Protein 2PST (pdb70)

B-factor: mean 23.34, std 6.83, range [14.38, 60.66]

Radius of gyration: 12.36 Å; Cα contacts (8 Å, |Δi|>4): 95; chains: 1; bounding box: 24×24×34 Å

Nearest PDB structures (foldseek):
  2pst-assembly1_X  TM=1.017E+00  e=8.163E-11  Pseudomonas aeruginosa PAO1
  5ja2-assembly1_B  TM=9.821E-01  e=1.993E-09  Pseudomonas aeruginosa PAO1
  6ea3-assembly1_A  TM=9.391E-01  e=5.695E-06  Thermobifida fusca YX
  5u89-assembly1_B  TM=9.452E-01  e=2.904E-05  Geobacillus sp. Y4.1MC1
  5wmm-assembly1_B  TM=9.212E-01  e=2.406E-05  Micromonospora sp. ML1

Structure (mmCIF, N/CA/C/O backbone):
data_2PST
#
_entry.id   2PST
#
_cell.length_a   51.543
_cell.length_b   51.543
_cell.length_c   32.595
_cell.angle_alpha   90.000
_cell.angle_beta   90.000
_cell.angle_gamma   90.000
#
_symmetry.space_group_name_H-M   'P 41'
#
loop_
_entity.id
_entity.type
_entity.pdbx_description
1 polymer 'Hypothetical protein PA2412'
2 water water
#
loop_
_atom_site.group_PDB
_atom_site.id
_atom_site.type_symbol
_atom_site.label_atom_id
_atom_site.label_alt_id
_atom_site.label_comp_id
_atom_site.label_asym_id
_atom_site.label_entity_id
_atom_site.label_seq_id
_atom_site.pdbx_PDB_ins_code
_atom_site.Cartn_x
_atom_site.Cartn_y
_atom_site.Cartn_z
_atom_site.occupancy
_atom_site.B_iso_or_equiv
_atom_site.auth_seq_id
_atom_site.auth_comp_id
_atom_site.auth_asym_id
_atom_site.auth_atom_id
_atom_site.pdbx_PDB_model_num
ATOM 1 N N . ASP A 1 10 ? 9.817 36.823 37.781 1.00 38.16 8 ASP X N 1
ATOM 2 C CA . ASP A 1 10 ? 9.141 38.073 37.325 1.00 37.82 8 ASP X CA 1
ATOM 3 C C . ASP A 1 10 ? 9.656 39.327 38.029 1.00 37.70 8 ASP X C 1
ATOM 4 O O . ASP A 1 10 ? 9.786 39.383 39.261 1.00 38.32 8 ASP X O 1
ATOM 6 N N . ASP A 1 11 ? 9.947 40.322 37.201 1.00 37.04 9 ASP X N 1
ATOM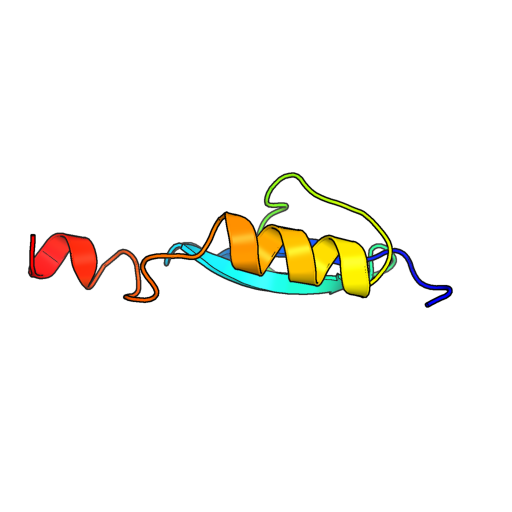 7 C CA . ASP A 1 11 ? 10.394 41.652 37.585 1.00 36.14 9 ASP X CA 1
ATOM 8 C C . ASP A 1 11 ? 10.394 42.445 36.283 1.00 34.50 9 ASP X C 1
ATOM 9 O O . ASP A 1 11 ? 10.304 43.684 36.235 0.00 35.33 9 ASP X O 1
ATOM 14 N N . ILE A 1 12 ? 10.335 41.681 35.194 1.00 31.91 10 ILE X N 1
ATOM 15 C CA . ILE A 1 12 ? 10.361 42.240 33.854 1.00 29.98 10 ILE X CA 1
ATOM 16 C C . ILE A 1 12 ? 8.965 42.219 33.232 1.00 28.27 10 ILE X C 1
ATOM 17 O O . ILE A 1 12 ? 8.288 41.186 33.216 1.00 27.63 10 ILE X O 1
ATOM 22 N N . GLN A 1 13 ? 8.547 43.376 32.734 1.00 26.64 11 GLN X N 1
ATOM 23 C CA . GLN A 1 13 ? 7.334 43.481 31.942 1.00 25.13 11 GLN X CA 1
ATOM 24 C C . GLN A 1 13 ? 7.608 42.950 30.536 1.00 23.94 11 GLN X C 1
ATOM 25 O O . GLN A 1 13 ? 8.554 43.385 29.871 1.00 23.07 11 GLN X O 1
ATOM 31 N N . PHE A 1 14 ? 6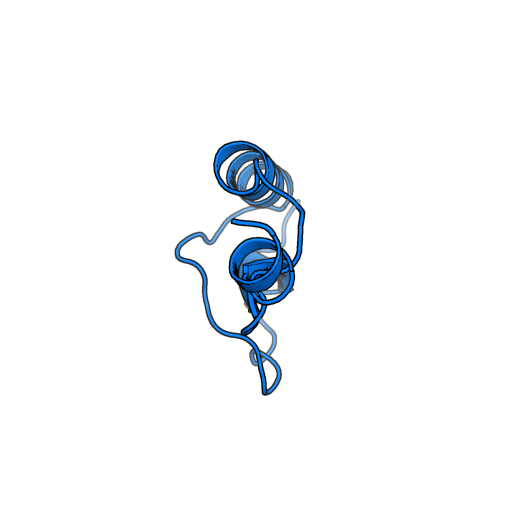.777 41.997 30.112 1.00 22.57 12 PHE X N 1
ATOM 32 C CA . PHE A 1 14 ? 6.792 41.473 28.757 1.00 21.21 12 PHE X CA 1
ATOM 33 C C . PHE A 1 14 ? 5.602 41.975 27.971 1.00 20.27 12 PHE X C 1
ATOM 34 O O . PHE A 1 14 ? 4.615 42.435 28.547 1.00 20.45 12 PHE X O 1
ATOM 42 N N . GLN A 1 15 ? 5.707 41.884 26.654 1.00 19.83 13 GLN X N 1
ATOM 43 C CA . GLN A 1 15 ? 4.583 42.095 25.760 1.00 19.26 13 GLN X CA 1
ATOM 44 C C . GLN A 1 15 ? 4.372 40.795 25.022 1.00 18.61 13 GLN X C 1
ATOM 45 O O . GLN A 1 15 ? 5.352 40.167 24.609 1.00 18.01 13 GLN X O 1
ATOM 51 N N . VAL A 1 16 ? 3.114 40.397 24.845 1.00 17.49 14 VAL X N 1
ATOM 52 C CA . VAL A 1 16 ? 2.800 39.298 23.917 1.00 16.95 14 VAL X CA 1
ATOM 53 C C . VAL A 1 16 ? 2.893 39.854 22.507 1.00 16.66 14 VAL X C 1
ATOM 54 O O . VAL A 1 16 ? 2.340 40.920 22.226 1.00 16.80 14 VAL X O 1
ATOM 58 N N . VAL A 1 17 ? 3.603 39.147 21.636 1.00 16.33 15 VAL X N 1
ATOM 59 C CA . VAL A 1 17 ? 3.769 39.595 20.256 1.00 16.82 15 VAL X CA 1
ATOM 60 C C . VAL A 1 17 ? 3.269 38.508 19.316 1.00 16.96 15 VAL X C 1
ATOM 61 O O . VAL A 1 17 ? 3.237 37.329 19.693 1.00 17.65 15 VAL X O 1
ATOM 65 N N . VAL A 1 18 ? 2.848 38.920 18.124 1.00 16.23 16 VAL X N 1
ATOM 66 C CA . VAL A 1 18 ? 2.248 38.013 17.131 1.00 17.21 16 VAL X CA 1
ATOM 67 C C . VAL A 1 18 ? 2.837 38.345 15.753 1.00 17.69 16 VAL X C 1
ATOM 68 O O . VAL A 1 18 ? 3.103 39.526 15.455 1.00 16.74 16 VAL X O 1
ATOM 72 N N . ASN A 1 19 ? 3.093 37.301 14.957 1.00 17.82 17 ASN X N 1
ATOM 73 C CA . ASN A 1 19 ? 3.611 37.477 13.603 1.00 18.16 17 ASN X CA 1
ATOM 74 C C . ASN A 1 19 ? 2.499 37.352 12.550 1.00 18.46 17 ASN X C 1
ATOM 75 O O . ASN A 1 19 ? 1.321 37.259 12.890 1.00 18.12 17 ASN X O 1
ATOM 80 N N . HIS A 1 20 ? 2.864 37.347 11.272 1.00 19.03 18 HIS X N 1
ATOM 81 C CA . HIS A 1 20 ? 1.864 37.309 10.208 1.00 19.81 18 HIS X CA 1
ATOM 82 C C . HIS A 1 20 ? 1.210 35.918 10.038 1.00 19.70 18 HIS X C 1
ATOM 83 O O . HIS A 1 20 ? 0.177 35.779 9.377 1.00 20.23 18 HIS X O 1
ATOM 90 N N . GLU A 1 21 ? 1.799 34.900 10.657 1.00 19.20 19 GLU X N 1
ATOM 91 C CA . GLU A 1 21 ? 1.192 33.561 10.701 1.00 19.55 19 GLU X CA 1
ATOM 92 C C . GLU A 1 21 ? 0.317 33.325 11.943 1.00 19.03 19 GLU X C 1
ATOM 93 O O . GLU A 1 21 ? -0.145 32.202 12.191 1.00 18.15 19 GLU X O 1
ATOM 99 N N . GLU A 1 22 ? 0.062 34.396 12.688 1.00 18.76 20 GLU X N 1
ATOM 100 C CA . GLU A 1 22 ? -0.734 34.332 13.902 1.00 20.76 20 GLU X CA 1
ATOM 101 C C . GLU A 1 22 ? -0.146 33.291 14.882 1.00 19.97 20 GLU X C 1
ATOM 102 O O . GLU A 1 22 ? -0.851 32.475 15.480 1.00 20.47 20 GLU X O 1
ATOM 108 N N . GLN A 1 23 ? 1.184 33.350 15.011 1.00 19.45 21 GLN X N 1
ATOM 109 C CA . GLN A 1 23 ? 1.958 32.641 16.021 1.00 19.02 21 GLN X CA 1
ATOM 110 C C . GLN A 1 23 ? 2.399 33.657 17.072 1.00 19.09 21 GLN X C 1
ATOM 111 O O . GLN A 1 23 ? 2.685 34.808 16.733 1.00 19.20 21 GLN X O 1
ATOM 117 N N . TYR A 1 24 ? 2.481 33.221 18.327 1.00 18.75 22 TYR X N 1
ATOM 118 C CA . TYR A 1 24 ? 2.676 34.142 19.453 1.00 18.40 22 TYR X CA 1
ATOM 119 C C . TYR A 1 24 ? 3.979 33.881 20.171 1.00 18.46 22 TYR X C 1
ATOM 120 O O . TYR A 1 24 ? 4.444 32.736 20.269 1.00 17.24 22 TYR X O 1
ATOM 129 N N . SER A 1 25 ? 4.553 34.950 20.700 1.00 17.74 23 SER X N 1
ATOM 130 C CA . SER A 1 25 ? 5.699 34.824 21.581 1.00 18.48 23 SER X CA 1
ATOM 131 C C . SER A 1 25 ? 5.616 35.905 22.664 1.00 18.20 23 SER X C 1
ATOM 132 O O . SER A 1 25 ? 4.679 36.716 22.682 1.00 16.98 23 SER X O 1
ATOM 135 N N . ILE A 1 26 ? 6.568 35.884 23.584 1.00 18.14 24 ILE X N 1
ATOM 136 C CA . ILE A 1 26 ? 6.705 36.974 24.546 1.00 19.64 24 ILE X CA 1
ATOM 137 C C . ILE A 1 26 ? 7.993 37.730 24.239 1.00 19.71 24 ILE X C 1
ATOM 138 O O . ILE A 1 26 ? 8.963 37.141 23.748 1.00 19.80 24 ILE X O 1
ATOM 143 N N . TRP A 1 27 ? 7.983 39.033 24.508 1.00 19.24 25 TRP X N 1
ATOM 144 C CA . TRP A 1 27 ? 9.090 39.894 24.157 1.00 19.64 25 TRP X CA 1
ATOM 145 C C . TRP A 1 27 ? 9.236 40.943 25.266 1.00 19.53 25 TRP X C 1
ATOM 146 O O . TRP A 1 27 ? 8.245 41.557 25.671 1.00 19.35 25 TRP X O 1
ATOM 157 N N . PRO A 1 28 ? 10.472 41.160 25.751 1.00 19.76 26 PRO X N 1
ATOM 158 C CA . PRO A 1 28 ? 10.631 42.114 26.840 1.00 19.98 26 PRO X CA 1
ATOM 159 C C . PRO A 1 28 ? 10.185 43.498 26.361 1.00 19.89 26 PRO X C 1
ATOM 160 O O . PRO A 1 28 ? 10.569 43.917 25.268 1.00 18.95 26 PRO X O 1
ATOM 164 N N . GLU A 1 29 ? 9.352 44.167 27.155 1.00 20.61 27 GLU X N 1
ATOM 165 C CA . GLU A 1 29 ? 8.898 45.524 26.848 1.00 21.73 27 GLU X CA 1
ATOM 166 C C . GLU A 1 29 ? 10.046 46.505 26.584 1.00 20.77 27 GLU X C 1
ATOM 167 O O . GLU A 1 29 ? 9.910 47.432 25.784 1.00 21.36 27 GLU X O 1
ATOM 173 N N . TYR A 1 30 ? 11.182 46.285 27.241 1.00 20.04 28 TYR X N 1
ATOM 174 C CA . TYR A 1 30 ? 12.329 47.165 27.084 1.00 19.41 28 TYR X CA 1
ATOM 175 C C . TYR A 1 30 ? 13.026 47.063 25.720 1.00 19.68 28 TYR X C 1
ATOM 176 O O . TYR A 1 30 ? 13.804 47.940 25.357 1.00 18.65 28 TYR X O 1
ATOM 185 N N . LYS A 1 31 ? 12.723 46.007 24.959 1.00 20.18 29 LYS X N 1
ATOM 186 C CA . LYS A 1 31 ? 13.287 45.843 23.631 1.00 21.40 29 LYS X CA 1
ATOM 187 C C . LYS A 1 31 ? 12.325 46.260 22.513 1.00 21.25 29 LYS X C 1
ATOM 188 O O . LYS A 1 31 ? 11.110 46.041 22.596 1.00 20.60 29 LYS X O 1
ATOM 194 N N . GLU A 1 32 ? 12.885 46.862 21.469 1.00 21.04 30 GLU X N 1
ATOM 195 C CA . GLU A 1 32 ? 12.146 47.115 20.235 1.00 21.40 30 GLU X CA 1
ATOM 196 C C . GLU A 1 32 ? 11.560 45.822 19.644 1.00 21.36 30 GLU X C 1
ATOM 197 O O . GLU A 1 32 ? 12.237 44.788 19.583 1.00 21.83 30 GLU X O 1
ATOM 203 N N . ILE A 1 33 ? 10.299 45.882 19.235 1.00 21.30 31 ILE X N 1
ATOM 204 C CA . ILE A 1 33 ? 9.644 44.728 18.601 1.00 22.11 31 ILE X CA 1
ATOM 205 C C . ILE A 1 33 ? 10.301 44.448 17.236 1.00 22.88 31 ILE X C 1
ATOM 206 O O . ILE A 1 33 ? 10.432 45.366 16.420 1.00 22.64 31 ILE X O 1
ATOM 211 N N . PRO A 1 34 ? 10.740 43.188 16.998 1.00 23.35 32 PRO X N 1
ATOM 212 C CA . PRO A 1 34 ? 11.457 42.889 15.752 1.00 23.83 32 PRO X CA 1
ATOM 213 C C . PRO A 1 34 ? 10.541 43.009 14.534 1.00 23.58 32 PRO X C 1
ATOM 214 O O . PRO A 1 34 ? 9.328 42.818 14.660 1.00 22.74 32 PRO X O 1
ATOM 218 N N . GLN A 1 35 ? 11.113 43.354 13.377 1.00 23.67 33 GLN X N 1
ATOM 219 C CA . GLN A 1 35 ? 10.358 43.368 12.119 1.00 24.67 33 GLN X CA 1
ATOM 220 C C . GLN A 1 35 ? 9.619 42.036 11.916 1.00 23.97 33 GLN X C 1
ATOM 221 O O . GLN A 1 35 ? 10.174 40.966 12.154 1.00 23.98 33 GLN X O 1
ATOM 227 N N . GLY A 1 36 ? 8.365 42.112 11.480 1.00 23.76 34 GLY X N 1
ATOM 228 C CA . GLY A 1 36 ? 7.569 40.921 11.217 1.00 23.00 34 GLY X CA 1
ATOM 229 C C . GLY A 1 36 ? 6.644 40.589 12.380 1.00 22.77 34 GLY X C 1
ATOM 230 O O . GLY A 1 36 ? 5.820 39.661 12.285 1.00 22.88 34 GLY X O 1
ATOM 231 N N . TRP A 1 37 ? 6.797 41.336 13.476 1.00 22.18 35 TRP X N 1
ATOM 232 C CA . TRP A 1 37 ? 6.014 41.130 14.705 1.00 22.04 35 TRP X CA 1
ATOM 233 C C . TRP A 1 37 ? 5.345 42.416 15.139 1.00 22.10 35 TRP X C 1
ATOM 234 O O . TRP 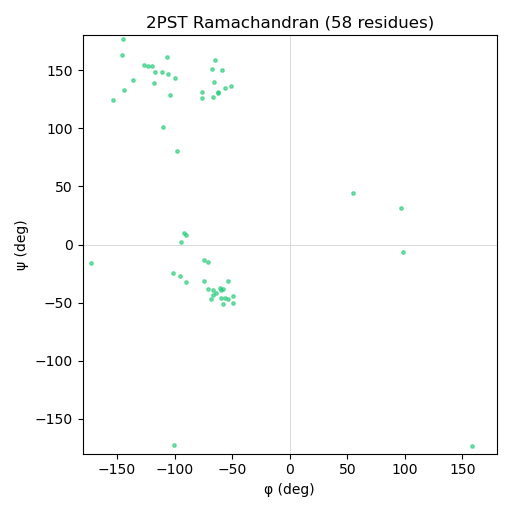A 1 37 ? 5.809 43.525 14.806 1.00 21.06 35 TRP X O 1
ATOM 245 N N . ARG A 1 38 ? 4.245 42.277 15.872 1.00 21.16 36 ARG X N 1
ATOM 246 C CA . ARG A 1 38 ? 3.563 43.430 16.444 1.00 21.56 36 ARG X CA 1
ATOM 247 C C . ARG A 1 38 ? 2.969 43.044 17.797 1.00 21.45 36 ARG X C 1
ATOM 248 O O . ARG A 1 38 ? 2.827 41.845 18.106 1.00 19.77 36 ARG X O 1
ATOM 256 N N . ALA A 1 39 ? 2.624 44.059 18.590 1.00 21.29 37 ALA X N 1
ATOM 257 C CA . ALA A 1 39 ? 1.962 43.852 19.872 1.00 21.68 37 ALA X CA 1
ATOM 258 C C . ALA A 1 39 ? 0.606 43.177 19.670 1.00 22.00 37 ALA X C 1
ATOM 259 O O . ALA A 1 39 ? -0.203 43.601 18.831 1.00 21.14 37 ALA X O 1
ATOM 261 N N . ALA A 1 40 ? 0.371 42.117 20.434 1.00 21.94 38 ALA X N 1
ATOM 262 C CA . ALA A 1 40 ? -0.867 41.361 20.329 1.00 22.78 38 ALA X CA 1
ATOM 263 C C . ALA A 1 40 ? -1.936 41.797 21.322 1.00 23.79 38 ALA X C 1
ATOM 264 O O . ALA A 1 40 ? -3.007 41.191 21.364 1.00 24.55 38 ALA X O 1
ATOM 266 N N . GLY A 1 41 ? -1.647 42.819 22.130 1.00 23.40 39 GLY X N 1
ATOM 267 C CA . GLY A 1 41 ? -2.644 43.365 23.056 1.00 23.79 39 GLY X CA 1
ATOM 268 C C . GLY A 1 41 ? -2.579 42.855 24.487 1.00 23.64 39 GLY X C 1
ATOM 269 O O . GLY A 1 41 ? -3.607 42.768 25.167 1.00 24.18 39 GLY X O 1
ATOM 270 N N . LYS A 1 42 ? -1.377 42.529 24.954 1.00 22.69 40 LYS X N 1
ATOM 271 C CA . LYS A 1 42 ? -1.176 42.142 26.346 1.00 22.17 40 LYS X CA 1
ATOM 272 C C . LYS A 1 42 ? 0.257 42.439 26.797 1.00 21.61 40 LYS X C 1
ATOM 273 O O . LYS A 1 42 ? 1.206 41.983 26.159 1.00 21.14 40 LYS X O 1
ATOM 279 N N . SER A 1 43 ? 0.391 43.216 27.877 1.00 20.98 41 SER X N 1
ATOM 280 C CA . SER A 1 43 ? 1.671 43.432 28.561 1.00 21.28 41 SER X CA 1
ATOM 281 C C . SER A 1 43 ? 1.539 42.950 29.994 1.00 20.97 41 SER X C 1
ATOM 282 O O . SER A 1 43 ? 0.445 42.948 30.554 1.00 20.43 41 SER X O 1
ATOM 285 N N . GLY A 1 44 ? 2.655 42.564 30.595 1.00 20.85 42 GLY X N 1
ATOM 286 C CA . GLY A 1 44 ? 2.623 42.120 31.976 1.00 21.37 42 GLY X CA 1
ATOM 287 C C . GLY A 1 44 ? 3.798 41.252 32.338 1.00 21.18 42 GLY X C 1
ATOM 288 O O . GLY A 1 44 ? 4.738 41.088 31.549 1.00 21.11 42 GLY X O 1
ATOM 289 N N . LEU A 1 45 ? 3.746 40.703 33.548 1.00 21.16 43 LEU X N 1
ATOM 290 C CA . LEU A 1 45 ? 4.739 39.744 33.973 1.00 21.40 43 LEU X CA 1
ATOM 291 C C . LEU A 1 45 ? 4.642 38.480 33.118 1.00 21.24 43 LEU X C 1
ATOM 292 O O . LEU A 1 45 ? 3.615 38.220 32.487 1.00 21.08 43 LEU X O 1
ATOM 297 N N . LYS A 1 46 ? 5.729 37.722 33.084 1.00 21.54 44 LYS X N 1
ATOM 298 C CA . LYS A 1 46 ? 5.827 36.533 32.246 1.00 21.67 44 LYS X CA 1
ATOM 299 C C . LYS A 1 46 ? 4.623 35.595 32.396 1.00 21.79 44 LYS X C 1
ATOM 300 O O . LYS A 1 46 ? 4.028 35.184 31.393 1.00 21.01 44 LYS X O 1
ATOM 306 N N . LYS A 1 47 ? 4.263 35.254 33.636 1.00 21.55 45 LYS X N 1
ATOM 307 C CA . LYS A 1 47 ? 3.164 34.309 33.855 1.00 21.68 45 LYS X CA 1
ATOM 308 C C . LYS A 1 47 ? 1.832 34.808 33.255 1.00 21.04 45 LYS X C 1
ATOM 3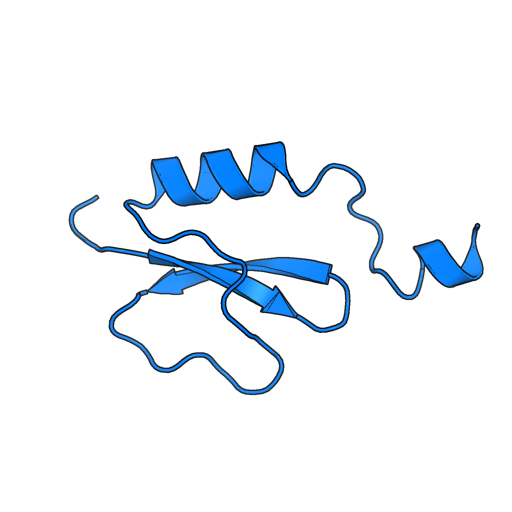09 O O . LYS A 1 47 ? 1.079 34.023 32.685 1.00 20.65 45 LYS X O 1
ATOM 315 N N . ASP A 1 48 ? 1.561 36.106 33.366 1.00 20.92 46 ASP X N 1
ATOM 316 C CA . ASP A 1 48 ? 0.319 36.672 32.833 1.00 21.00 46 ASP X CA 1
ATOM 317 C C . ASP A 1 48 ? 0.327 36.693 31.313 1.00 20.22 46 ASP X C 1
ATOM 318 O O . ASP A 1 48 ? -0.689 36.397 30.682 1.00 19.74 46 ASP X O 1
ATOM 323 N N . CYS A 1 49 ? 1.480 36.995 30.729 1.00 19.27 47 CYS X N 1
ATOM 324 C CA . CYS A 1 49 ? 1.619 36.910 29.272 1.00 19.16 47 CYS X CA 1
ATOM 325 C C . CYS A 1 49 ? 1.444 35.468 28.774 1.00 18.78 47 CYS X C 1
ATOM 326 O O . CYS A 1 49 ? 0.765 35.238 27.777 1.00 18.26 47 CYS X O 1
ATOM 329 N N . LEU A 1 50 ? 2.025 34.508 29.495 1.00 18.45 48 LEU X N 1
ATOM 330 C CA . LEU A 1 50 ? 1.917 33.096 29.113 1.00 18.50 48 LEU X CA 1
ATOM 331 C C . LEU A 1 50 ? 0.488 32.595 29.248 1.00 18.44 48 LEU X C 1
ATOM 332 O O . LEU A 1 50 ? 0.017 31.856 28.386 1.00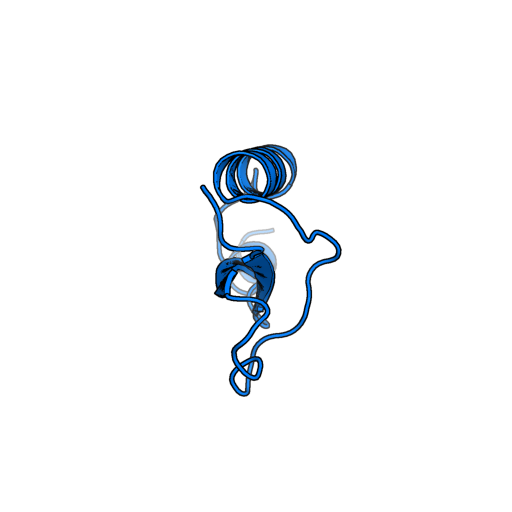 18.48 48 LEU X O 1
ATOM 337 N N . ALA A 1 51 ? -0.205 33.032 30.304 1.00 18.62 49 ALA X N 1
ATOM 338 C CA . ALA A 1 51 ? -1.619 32.705 30.506 1.00 18.72 49 ALA X CA 1
ATOM 339 C C . ALA A 1 51 ? -2.458 33.224 29.329 1.00 18.67 49 ALA X C 1
ATOM 340 O O . ALA A 1 51 ? -3.297 32.510 28.790 1.00 18.35 49 ALA X O 1
ATOM 342 N N . TYR A 1 52 ? -2.202 34.467 28.932 1.00 18.26 50 TYR X N 1
ATOM 343 C CA . TYR A 1 52 ? -2.871 35.079 27.794 1.00 18.35 50 TYR X CA 1
ATOM 344 C C . TYR A 1 52 ? -2.686 34.287 26.489 1.00 17.65 50 TYR X C 1
ATOM 345 O O . TYR A 1 52 ? -3.662 33.987 25.780 1.00 17.28 50 TYR X O 1
ATOM 354 N N . ILE A 1 53 ? -1.440 33.959 26.166 1.00 16.54 51 ILE X N 1
ATOM 355 C CA . ILE A 1 53 ? -1.137 33.169 24.970 1.00 15.79 51 ILE X CA 1
ATOM 356 C C . ILE A 1 53 ? -1.906 31.836 25.019 1.00 15.84 51 ILE X C 1
ATOM 357 O O . ILE A 1 53 ? -2.533 31.440 24.047 1.00 16.26 51 ILE X O 1
ATOM 362 N N . GLU A 1 54 ? -1.869 31.169 26.168 1.00 15.33 52 GLU X N 1
ATOM 363 C CA . GLU A 1 54 ? -2.631 29.926 26.333 1.00 16.41 52 GLU X CA 1
ATOM 364 C C . GLU A 1 54 ? -4.144 30.121 26.085 1.00 16.97 52 GLU X C 1
ATOM 365 O O . GLU A 1 54 ? -4.786 29.253 25.491 1.00 17.40 52 GLU X O 1
ATOM 371 N N . GLU A 1 55 ? -4.684 31.255 26.529 1.00 18.16 53 GLU X N 1
ATOM 372 C CA . GLU A 1 55 ? -6.106 31.593 26.346 1.00 20.00 53 GLU X CA 1
ATOM 373 C C . GLU A 1 55 ? -6.457 31.811 24.860 1.00 19.28 53 GLU X C 1
ATOM 374 O O . GLU A 1 55 ? -7.462 31.284 24.368 1.00 19.31 53 GLU X O 1
ATOM 380 N N . VAL A 1 56 ? -5.594 32.531 24.141 1.00 18.63 54 VAL X N 1
ATOM 381 C CA . VAL A 1 56 ? -5.910 32.990 22.775 1.00 18.73 54 VAL X CA 1
ATOM 382 C C . VAL A 1 56 ? -5.400 32.078 21.634 1.00 18.46 54 VAL X C 1
ATOM 383 O O . VAL A 1 56 ? -5.970 32.071 20.538 1.00 17.97 54 VAL X O 1
ATOM 387 N N . TRP A 1 57 ? -4.326 31.336 21.883 1.00 18.33 55 TRP X N 1
ATOM 388 C CA . TRP A 1 57 ? -3.736 30.489 20.845 1.00 19.41 55 TRP X CA 1
ATOM 389 C C . TRP A 1 57 ? -4.210 29.043 20.993 1.00 20.43 55 TRP X C 1
ATOM 390 O O . TRP A 1 57 ? -3.518 28.193 21.554 1.00 21.90 55 TRP X O 1
ATOM 401 N N . THR A 1 58 ? -5.407 28.770 20.499 1.00 20.89 56 THR X N 1
ATOM 402 C CA . THR A 1 58 ? -6.019 27.455 20.675 1.00 22.01 56 THR X CA 1
ATOM 403 C C . THR A 1 58 ? -5.896 26.602 19.414 1.00 22.04 56 THR X C 1
ATOM 404 O O . THR A 1 58 ? -5.930 25.372 19.488 1.00 23.16 56 THR X O 1
ATOM 408 N N . ASP A 1 59 ? -5.758 27.260 18.266 1.00 21.79 57 ASP X N 1
ATOM 409 C CA . ASP A 1 59 ? -5.528 26.573 16.988 1.00 21.52 57 ASP X CA 1
ATOM 410 C C . ASP A 1 59 ? -4.100 26.902 16.604 1.00 21.11 57 ASP X C 1
ATOM 411 O O . ASP A 1 59 ? -3.795 28.004 16.139 1.00 20.74 57 ASP X O 1
ATOM 416 N N . MET A 1 60 ? -3.205 25.962 16.834 1.00 20.85 58 MET X N 1
ATOM 417 C CA . MET A 1 60 ? -1.797 26.291 16.646 1.00 22.17 58 MET X CA 1
ATOM 418 C C . MET A 1 60 ? -1.225 26.054 15.254 1.00 21.48 58 MET X C 1
ATOM 419 O O . MET A 1 60 ? -0.011 26.201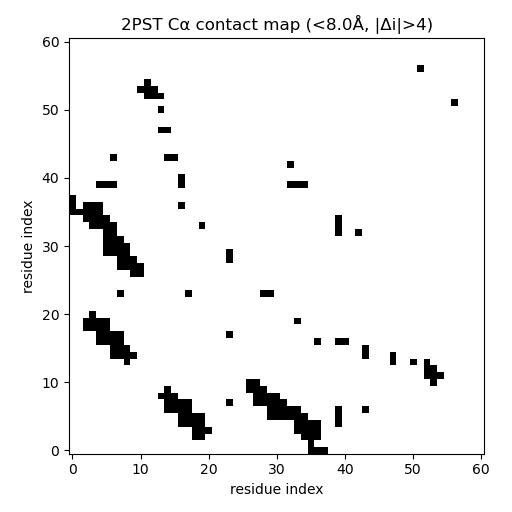 15.039 1.00 21.73 58 MET X O 1
ATOM 424 N N . ARG A 1 61 ? -2.097 25.739 14.301 1.00 20.33 59 ARG X N 1
ATOM 425 C CA . ARG A 1 61 ? -1.681 25.722 12.900 1.00 19.61 59 ARG X CA 1
ATOM 426 C C . ARG A 1 61 ? -1.334 27.158 12.490 1.00 18.84 59 ARG X C 1
ATOM 427 O O . ARG A 1 61 ? -2.034 28.100 12.883 1.00 18.69 59 ARG X O 1
ATOM 435 N N . PRO A 1 62 ? -0.254 27.337 11.708 1.00 18.46 60 PRO X N 1
ATOM 436 C CA . PRO A 1 62 ? -0.001 28.685 11.194 1.00 18.01 60 PRO X CA 1
ATOM 437 C C . PRO A 1 62 ? -1.206 29.135 10.387 1.00 17.10 60 PRO X C 1
ATOM 438 O O . PRO A 1 62 ? -1.887 28.296 9.783 1.00 16.34 60 PRO X O 1
ATOM 442 N N . LEU A 1 63 ? -1.448 30.441 10.366 1.00 17.10 61 LEU X N 1
ATOM 443 C CA . LEU A 1 63 ? -2.583 30.999 9.601 1.00 16.78 61 LEU X CA 1
ATOM 444 C C . LEU A 1 63 ? -2.656 30.487 8.155 1.00 16.01 61 LEU X C 1
ATOM 445 O O . LEU A 1 63 ? -3.752 30.164 7.669 1.00 15.54 61 LEU X O 1
ATOM 450 N N . SER A 1 64 ? -1.516 30.442 7.449 1.00 15.24 62 SER X N 1
ATOM 451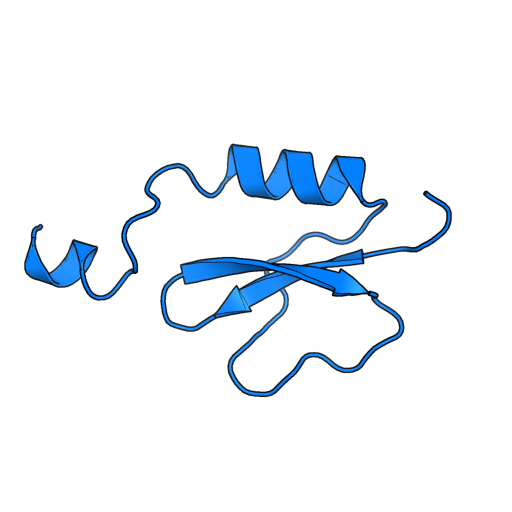 C CA A SER A 1 64 ? -1.531 29.988 6.056 0.50 15.34 62 SER X CA 1
ATOM 452 C CA B SER A 1 64 ? -1.462 29.959 6.056 0.50 15.51 62 SER X CA 1
ATOM 453 C C . SER A 1 64 ? -1.934 28.515 5.929 1.00 15.30 62 SER X C 1
ATOM 454 O O . SER A 1 64 ? -2.559 28.128 4.939 1.00 14.97 62 SER X O 1
ATOM 459 N N . LEU A 1 65 ? -1.595 27.709 6.931 1.00 15.14 63 LEU X N 1
ATOM 460 C CA . LEU A 1 65 ? -2.040 26.308 6.962 1.00 15.82 63 LEU X CA 1
ATOM 461 C C . LEU A 1 65 ? -3.565 26.206 7.172 1.00 16.23 63 LEU X C 1
ATOM 462 O O . LEU A 1 65 ? -4.242 25.464 6.460 1.00 15.24 63 LEU X O 1
ATOM 467 N N . ARG A 1 66 ? -4.104 26.954 8.136 1.00 17.29 64 ARG X N 1
ATOM 468 C CA . ARG A 1 66 ? -5.570 27.016 8.342 1.00 18.95 64 ARG X CA 1
ATOM 469 C C . ARG A 1 66 ? -6.282 27.384 7.051 1.00 19.18 64 ARG X C 1
ATOM 470 O O . ARG A 1 66 ? -7.262 26.747 6.658 1.00 19.70 64 ARG X O 1
ATOM 478 N N . GLN A 1 67 ? -5.767 28.408 6.378 1.00 19.65 65 GLN X N 1
ATOM 479 C CA . GLN A 1 67 ? -6.337 28.872 5.112 1.00 20.13 65 GLN X CA 1
ATOM 480 C C . GLN A 1 67 ? -6.325 27.792 4.036 1.00 20.16 65 GLN X C 1
ATOM 481 O O . GLN A 1 67 ? -7.274 27.669 3.250 1.00 20.21 65 GLN X O 1
ATOM 487 N N . HIS A 1 68 ? -5.263 26.998 4.010 1.00 19.85 66 HIS X N 1
ATOM 488 C CA . HIS A 1 68 ? -5.171 25.898 3.057 1.00 20.77 66 HIS X CA 1
ATOM 489 C C . HIS A 1 68 ? -6.048 24.680 3.389 1.00 21.82 66 HIS X C 1
ATOM 490 O O . HIS A 1 68 ? -6.550 23.992 2.482 1.00 22.92 66 HIS X O 1
ATOM 497 N N . MET A 1 69 ? -6.265 24.434 4.676 1.00 21.74 67 MET X N 1
ATOM 498 C CA . MET A 1 69 ? -6.976 23.234 5.109 1.00 21.69 67 MET X CA 1
ATOM 499 C C . MET A 1 69 ? -8.475 23.462 5.215 1.00 23.20 67 MET X C 1
ATOM 500 O O . MET A 1 69 ? -9.271 22.541 4.975 1.00 23.12 67 MET X O 1
ATOM 505 N N . ASP A 1 70 ? -8.843 24.689 5.571 1.00 24.22 68 ASP X N 1
ATOM 506 C CA . ASP A 1 70 ? -10.215 25.040 5.905 1.00 26.32 68 ASP X CA 1
ATOM 507 C C . ASP A 1 70 ? -10.894 25.744 4.726 1.00 27.22 68 ASP 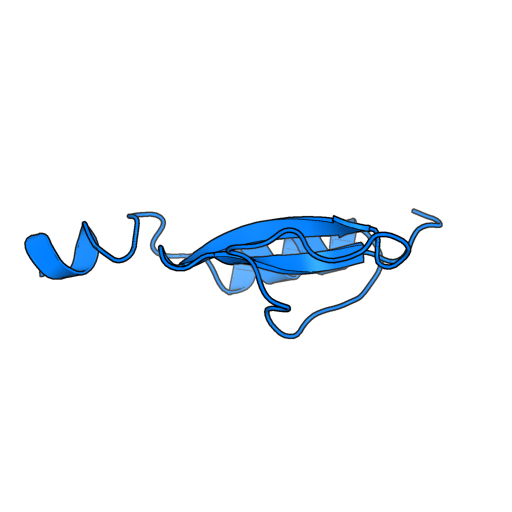X C 1
ATOM 508 O O . ASP A 1 70 ? -11.786 26.563 4.913 1.00 29.10 68 ASP X O 1
#

Solvent-accessible surface area: 4472 Å² total; per-residue (Å²): 105,126,68,83,33,30,0,4,5,31,157,57,66,56,40,48,35,67,20,77,162,95,158,58,51,180,28,82,152,47,22,64,75,56,10,62,104,154,55,0,86,58,50,22,139,129,61,58,110,51,127,66,41,56,46,76,35,122,162,125,131

Foldseek 3Di:
DPFKWFWKAFPQRAIDIGTPVDDDDPRIDGPPDIDDPVVSVVVCVVPCPPVGGNVVVVVPD

Sequence (61 aa):
DDIQFQVVVNHEEQYSIWPEYKEIPQGWRAAGKSGLKKDCLAYIEEVWTDMRPLSSLRQHMD

Secondary structure (DSSP, 8-state):
--S-EEEEEETT--EEEEETTSPPPTTEEEEEEEE-HHHHHHHHHHH----S-HHHHHHH-